Protein AF-A0A7R6P9S1-F1 (afdb_monomer_lite)

Secondary structure (DSSP, 8-state):
-------------HHHHHHHHHHHHHHHHHHHHHHHHHHHHHHHHHHSSTT----HHHHHHHHHHHHHHHHH-TTTHHHHHHHHHHHHHHHHTT-

pLDDT: mean 72.61, std 9.33, range [43.16, 83.69]

Sequence (95 aa):
MSRRCQRNEKPEGPLISFLMGQLAAALFAVPTAALLWFATNKQLALWGPGGAFIGATGFWLILACFAFVSLFIPRFFPSLLGKVWNGIIRIEQWF

Organism: NCBI:txid1278309

Foldseek 3Di:
DDDDPPDPPDCPDPVVVLVVLLVVLLVVQLVLLVVLLVLVQVCCCVPNDPPDHDPVVSSVVSSVVSSVCCVPPVPCSVVVSVVSVVVSVVVVVVD

Radius of gyration: 18.26 Å; chains: 1; bounding box: 38×24×66 Å

Structure (mmCIF, N/CA/C/O backbone):
data_AF-A0A7R6P9S1-F1
#
_entry.id   AF-A0A7R6P9S1-F1
#
loop_
_atom_site.group_PDB
_atom_site.id
_atom_site.type_symbol
_atom_site.label_atom_id
_atom_site.label_alt_id
_atom_site.label_comp_id
_atom_site.label_asym_id
_atom_site.label_entity_id
_atom_site.label_seq_id
_atom_site.pdbx_PDB_ins_code
_atom_site.Cartn_x
_atom_site.Cartn_y
_atom_site.Cartn_z
_atom_site.occupancy
_atom_site.B_iso_or_equiv
_atom_site.auth_seq_id
_atom_site.auth_comp_id
_atom_site.auth_asym_id
_atom_site.auth_atom_id
_atom_site.pdbx_PDB_model_num
ATOM 1 N N . MET A 1 1 ? -3.018 -3.820 43.192 1.00 43.16 1 MET A N 1
ATOM 2 C CA . MET A 1 1 ? -4.210 -3.003 42.866 1.00 43.16 1 MET A CA 1
ATOM 3 C C . MET A 1 1 ? -3.811 -2.009 41.771 1.00 43.16 1 MET A C 1
ATOM 5 O O . MET A 1 1 ? -3.249 -0.967 42.074 1.00 43.16 1 MET A O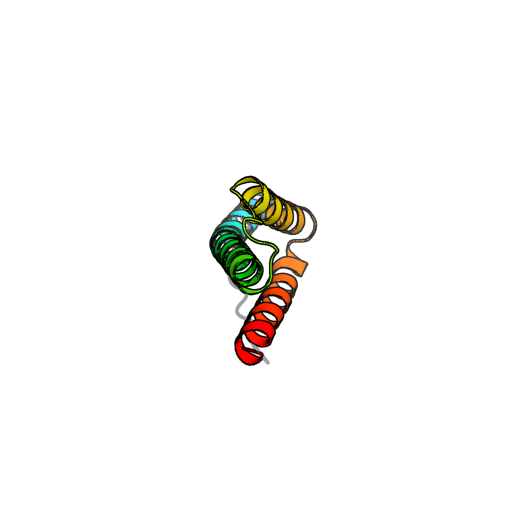 1
ATOM 9 N N . SER A 1 2 ? -3.940 -2.388 40.493 1.00 56.03 2 SER A N 1
ATOM 10 C CA . SER A 1 2 ? -3.456 -1.576 39.361 1.00 56.03 2 SER A CA 1
ATOM 11 C C . SER A 1 2 ? -4.522 -0.554 38.964 1.00 56.03 2 SER A C 1
ATOM 13 O O . SER A 1 2 ? -5.607 -0.934 38.518 1.00 56.03 2 SER A O 1
ATOM 15 N N . ARG A 1 3 ? -4.247 0.739 39.179 1.00 54.25 3 ARG A N 1
ATOM 16 C CA . ARG A 1 3 ? -5.124 1.833 38.746 1.00 54.25 3 ARG A CA 1
ATOM 17 C C . ARG A 1 3 ? -5.026 1.935 37.225 1.00 54.25 3 ARG A C 1
ATOM 19 O O . ARG A 1 3 ? -4.082 2.521 36.704 1.00 54.25 3 ARG A O 1
ATOM 26 N N . ARG A 1 4 ? -5.994 1.367 36.501 1.00 55.75 4 ARG A N 1
ATOM 27 C CA . ARG A 1 4 ? -6.203 1.738 35.098 1.00 55.75 4 ARG A CA 1
ATOM 28 C C . ARG A 1 4 ? -6.597 3.212 35.096 1.00 55.75 4 ARG A C 1
ATOM 30 O O . ARG A 1 4 ? -7.699 3.539 35.524 1.00 55.75 4 ARG A O 1
ATOM 37 N N . CYS A 1 5 ? -5.701 4.087 34.643 1.00 57.09 5 CYS A N 1
ATOM 38 C CA . CYS A 1 5 ? -6.081 5.414 34.176 1.00 57.09 5 CYS A CA 1
ATOM 39 C C . CYS A 1 5 ? -7.115 5.217 33.066 1.00 57.09 5 CYS A C 1
ATOM 41 O O . CYS A 1 5 ? -6.757 4.944 31.921 1.00 57.09 5 CYS A O 1
ATOM 43 N N . GLN A 1 6 ? -8.400 5.287 33.409 1.00 58.75 6 GLN A N 1
ATOM 44 C CA . GLN A 1 6 ? -9.437 5.470 32.411 1.00 58.75 6 GLN A CA 1
ATOM 45 C C . GLN A 1 6 ? -9.258 6.887 31.886 1.00 58.75 6 GLN A C 1
ATOM 47 O O . GLN A 1 6 ? -9.572 7.868 32.559 1.00 58.75 6 GLN A O 1
ATOM 52 N N . ARG A 1 7 ? -8.634 6.977 30.711 1.00 56.91 7 ARG A N 1
ATOM 53 C CA . ARG A 1 7 ? -8.581 8.198 29.921 1.00 56.91 7 ARG A CA 1
ATOM 54 C C . ARG A 1 7 ? -10.030 8.640 29.727 1.00 56.91 7 ARG A C 1
ATOM 56 O O . ARG A 1 7 ? -10.840 7.877 29.212 1.00 56.91 7 ARG A O 1
ATOM 63 N N . ASN A 1 8 ? -10.345 9.831 30.223 1.00 50.72 8 ASN A N 1
ATOM 64 C CA . ASN A 1 8 ? -11.631 10.488 30.045 1.00 50.72 8 ASN A CA 1
ATOM 65 C C . ASN A 1 8 ? -11.758 10.878 28.566 1.00 50.72 8 ASN A C 1
ATOM 67 O O . ASN A 1 8 ? -11.482 12.013 28.183 1.00 50.72 8 ASN A O 1
ATOM 71 N N . GLU A 1 9 ? -12.041 9.899 27.714 1.00 61.31 9 GLU A N 1
ATOM 72 C CA . GLU A 1 9 ? -12.366 10.142 26.319 1.00 61.31 9 GLU A CA 1
ATOM 73 C C . GLU A 1 9 ? -13.797 10.670 26.326 1.00 61.31 9 GLU A C 1
ATOM 75 O O . GLU A 1 9 ? -14.741 9.947 26.651 1.00 61.31 9 GLU A O 1
ATOM 80 N N . LYS A 1 10 ? -13.958 11.969 26.032 1.00 61.69 10 LYS A N 1
ATOM 81 C CA . LYS A 1 10 ? -15.263 12.490 25.617 1.00 61.69 10 LYS A CA 1
ATOM 82 C C . LYS A 1 10 ? -15.795 11.506 24.572 1.00 61.69 10 LYS A C 1
ATOM 84 O O . LYS A 1 10 ? -15.014 11.145 23.691 1.00 61.69 10 LYS A O 1
ATOM 89 N N . PRO A 1 11 ? -17.055 11.052 24.661 1.00 56.81 11 PRO A N 1
ATOM 90 C CA . PRO A 1 11 ? -17.625 10.186 23.646 1.00 56.81 11 PRO A CA 1
ATOM 91 C C . PRO A 1 11 ? -17.736 11.008 22.361 1.00 56.81 11 PRO A C 1
ATOM 93 O O . PRO A 1 11 ? -18.741 11.663 22.098 1.00 56.81 11 PRO A O 1
ATOM 96 N N . GLU A 1 12 ? -16.648 11.052 21.596 1.00 64.56 12 GLU A N 1
ATOM 97 C CA . GLU A 1 12 ? -16.654 11.538 20.232 1.00 64.56 12 GLU A CA 1
ATOM 98 C C . GLU A 1 12 ? -17.654 10.647 19.502 1.00 64.56 12 GLU A C 1
ATOM 100 O O . GLU A 1 12 ? -17.649 9.424 19.674 1.00 64.56 12 GLU A O 1
ATOM 105 N N . GLY A 1 13 ? -18.595 11.257 18.779 1.00 74.50 13 GLY A N 1
ATOM 106 C CA . GLY A 1 13 ? -19.657 10.496 18.135 1.00 74.50 13 GLY A CA 1
ATOM 107 C C . GLY A 1 13 ? -19.057 9.365 17.288 1.00 74.50 13 GLY A C 1
ATOM 108 O O . GLY A 1 13 ? -18.011 9.574 16.671 1.00 74.50 13 GLY A O 1
ATOM 109 N N . PRO A 1 14 ? -19.700 8.186 17.205 1.00 75.25 14 PRO A N 1
ATOM 110 C CA . PRO A 1 14 ? -19.148 7.020 16.505 1.00 75.25 14 PRO A CA 1
ATOM 111 C C . PRO A 1 14 ? -18.748 7.318 15.048 1.00 75.25 14 PRO A C 1
ATOM 113 O O . PRO A 1 14 ? -17.832 6.698 14.512 1.00 75.25 14 PRO A O 1
ATOM 116 N N . LEU A 1 15 ? -19.380 8.322 14.429 1.00 77.94 15 LEU A N 1
ATOM 117 C CA . LEU A 1 15 ? -19.017 8.844 13.113 1.00 77.94 15 LEU A CA 1
ATOM 118 C C . LEU A 1 15 ? -17.646 9.547 13.092 1.00 77.94 15 LEU A C 1
ATOM 120 O O . LEU A 1 15 ? -16.877 9.345 12.159 1.00 77.94 15 LEU A O 1
ATOM 124 N N . ILE A 1 16 ? -17.332 10.357 14.107 1.00 79.81 16 ILE A N 1
ATOM 125 C CA . ILE A 1 16 ? -16.076 11.117 14.210 1.00 79.81 16 ILE A CA 1
ATOM 126 C C . ILE A 1 16 ? -14.911 10.153 14.427 1.00 79.81 16 ILE A C 1
ATOM 128 O O . ILE A 1 16 ? -13.909 10.241 13.722 1.00 79.81 16 ILE A O 1
ATOM 132 N N . SER A 1 17 ? -15.071 9.174 15.322 1.00 78.00 17 SER A N 1
ATOM 133 C CA . SER A 1 17 ? -14.057 8.139 15.553 1.00 78.00 17 SER A CA 1
ATOM 134 C C . SER A 1 17 ? -13.783 7.314 14.290 1.00 78.00 17 SER A C 1
ATOM 136 O O . SER A 1 17 ? -12.629 7.006 13.990 1.00 78.00 17 SER A O 1
ATOM 138 N N . PHE A 1 18 ? -14.825 7.000 13.510 1.00 78.12 18 PHE A N 1
ATOM 139 C CA . PHE A 1 18 ? -14.679 6.328 12.217 1.00 78.12 18 PHE A CA 1
ATOM 140 C C . PHE A 1 18 ? -13.954 7.205 11.186 1.00 78.12 18 PHE A C 1
ATOM 142 O O . PHE A 1 18 ? -13.018 6.739 10.536 1.00 78.12 18 PHE A O 1
ATOM 149 N N . LEU A 1 19 ? -14.331 8.484 11.065 1.00 81.19 19 LEU A N 1
ATOM 150 C CA . LEU A 1 19 ? -13.698 9.424 10.135 1.00 81.19 19 LEU A CA 1
ATOM 151 C C . LEU A 1 19 ? -12.225 9.662 10.472 1.00 81.19 19 LEU A C 1
ATOM 153 O O . LEU A 1 19 ? -11.387 9.651 9.575 1.00 81.19 19 LEU A O 1
ATOM 157 N N . MET A 1 20 ? -11.899 9.835 11.753 1.00 81.62 20 MET A N 1
ATOM 158 C CA . MET A 1 20 ? -10.521 9.961 12.227 1.00 81.62 20 MET A CA 1
ATOM 159 C C . MET A 1 20 ? -9.704 8.706 11.914 1.00 81.62 20 MET A C 1
ATOM 161 O O . MET A 1 20 ? -8.573 8.818 11.441 1.00 81.62 20 MET A O 1
ATOM 165 N N . GLY A 1 21 ? -10.285 7.519 12.114 1.00 76.44 21 GLY A N 1
ATOM 166 C CA . GLY A 1 21 ? -9.661 6.249 11.742 1.00 76.44 21 GLY A CA 1
ATOM 167 C C . GLY A 1 21 ? -9.384 6.152 10.240 1.00 76.44 21 GLY A C 1
ATOM 168 O O . GLY A 1 21 ? -8.282 5.780 9.841 1.0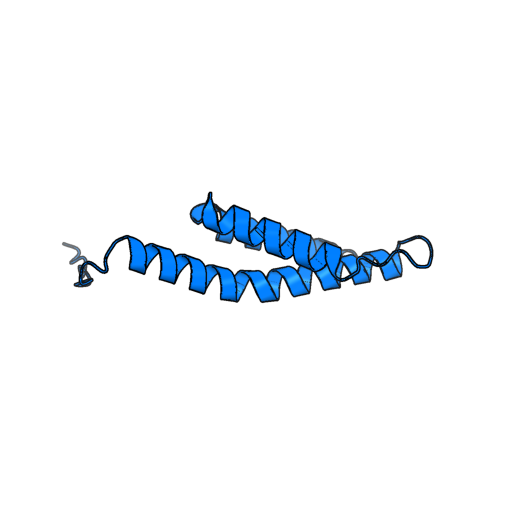0 76.44 21 GLY A O 1
ATOM 169 N N . GLN A 1 22 ? -10.342 6.565 9.408 1.00 78.81 22 GLN A N 1
ATOM 170 C CA . GLN A 1 22 ? -10.185 6.606 7.953 1.00 78.81 22 GLN A CA 1
ATOM 171 C C . GLN A 1 22 ? -9.131 7.622 7.501 1.00 78.81 22 GLN A C 1
ATOM 173 O O . GLN A 1 22 ? -8.346 7.322 6.605 1.00 78.81 22 GLN A O 1
ATOM 178 N N . LEU A 1 23 ? -9.071 8.802 8.125 1.00 82.06 23 LEU A N 1
ATOM 179 C CA . LEU A 1 23 ? -8.076 9.827 7.798 1.00 82.06 23 LEU A CA 1
ATOM 180 C C . LEU A 1 23 ? -6.662 9.366 8.163 1.00 82.06 23 LEU A C 1
ATOM 182 O O . LEU A 1 23 ? -5.733 9.504 7.368 1.00 82.06 23 LEU A O 1
ATOM 186 N N . ALA A 1 24 ? -6.512 8.764 9.345 1.00 80.25 24 ALA A N 1
ATOM 187 C CA . ALA A 1 24 ? -5.253 8.175 9.778 1.00 80.25 24 ALA A CA 1
ATOM 188 C C . ALA A 1 24 ? -4.819 7.043 8.835 1.00 80.25 24 ALA A C 1
ATOM 190 O O . ALA A 1 24 ? -3.661 6.995 8.422 1.00 80.25 24 ALA A O 1
ATOM 191 N N . ALA A 1 25 ? -5.748 6.172 8.433 1.00 77.31 25 ALA A N 1
ATOM 192 C CA . ALA A 1 25 ? -5.468 5.115 7.469 1.00 77.31 25 ALA A CA 1
ATOM 193 C C . ALA A 1 25 ? -5.075 5.677 6.096 1.00 77.31 25 ALA A C 1
ATOM 195 O O . ALA A 1 25 ? -4.119 5.187 5.502 1.00 77.31 25 ALA A O 1
ATOM 196 N N . ALA A 1 26 ? -5.733 6.735 5.613 1.00 78.81 26 ALA A N 1
ATOM 197 C CA . ALA A 1 26 ? -5.407 7.377 4.340 1.00 78.81 26 ALA A CA 1
ATOM 198 C C . ALA A 1 26 ? -3.979 7.947 4.322 1.00 78.81 26 ALA A C 1
ATOM 200 O O . ALA A 1 26 ? -3.251 7.736 3.351 1.00 78.81 26 ALA A O 1
ATOM 201 N N . LEU A 1 27 ? -3.543 8.591 5.413 1.00 81.88 27 LEU A N 1
ATOM 202 C CA . LEU A 1 27 ? -2.179 9.121 5.538 1.00 81.88 27 LEU A CA 1
ATOM 203 C C . LEU A 1 27 ? -1.102 8.034 5.441 1.00 81.88 27 LEU A C 1
ATOM 205 O O . LEU A 1 27 ? -0.012 8.309 4.949 1.00 81.88 27 LEU A O 1
ATOM 209 N N . PHE A 1 28 ? -1.404 6.801 5.854 1.00 78.38 28 PHE A N 1
ATOM 210 C CA . PHE A 1 28 ? -0.505 5.656 5.683 1.00 78.38 28 PHE A CA 1
ATOM 211 C C . PHE A 1 28 ? -0.724 4.907 4.359 1.00 78.38 28 PHE A C 1
ATOM 213 O O . PHE A 1 28 ? 0.232 4.379 3.788 1.00 78.38 28 PHE A O 1
ATOM 220 N N . ALA A 1 29 ? -1.951 4.876 3.834 1.00 78.75 29 ALA A N 1
ATOM 221 C CA . ALA A 1 29 ? -2.310 4.187 2.596 1.00 78.75 29 ALA A CA 1
ATOM 222 C C . ALA A 1 29 ? -1.616 4.803 1.382 1.00 78.75 29 ALA A C 1
ATOM 224 O O . ALA A 1 29 ? -1.053 4.076 0.571 1.00 78.75 29 ALA A O 1
ATOM 225 N N . VAL A 1 30 ? -1.645 6.133 1.265 1.00 80.19 30 VAL A N 1
ATOM 226 C CA . VAL A 1 30 ? -1.092 6.856 0.111 1.00 80.19 30 VAL A CA 1
ATOM 227 C C . VAL A 1 30 ? 0.412 6.603 -0.067 1.00 80.19 30 VAL A C 1
ATOM 229 O O . VAL A 1 30 ? 0.792 6.150 -1.150 1.00 80.19 30 VAL A O 1
ATOM 232 N N . PRO A 1 31 ? 1.287 6.820 0.942 1.00 81.38 31 PRO A N 1
ATOM 233 C CA . PRO A 1 31 ? 2.715 6.553 0.778 1.00 81.38 31 PRO A CA 1
ATOM 234 C C . PRO A 1 31 ? 2.994 5.064 0.553 1.00 81.38 31 PRO A C 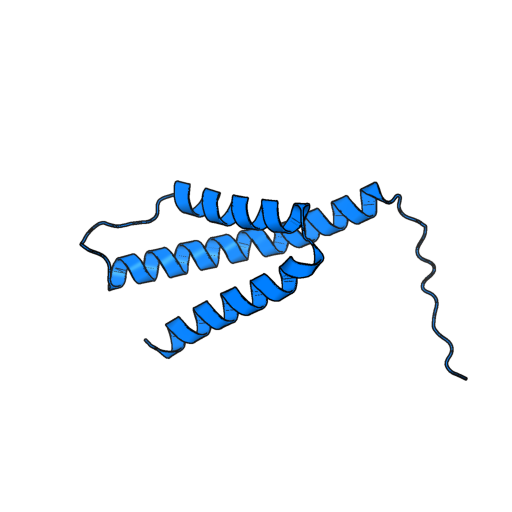1
ATOM 236 O O . PRO A 1 31 ? 3.846 4.722 -0.260 1.00 81.38 31 PRO A O 1
ATOM 239 N N . THR A 1 32 ? 2.236 4.168 1.190 1.00 80.19 32 THR A N 1
ATOM 240 C CA . THR A 1 32 ? 2.381 2.719 0.978 1.00 80.19 32 THR A CA 1
ATOM 241 C C . THR A 1 32 ? 2.018 2.320 -0.448 1.00 80.19 32 THR A C 1
ATOM 243 O O . THR A 1 32 ? 2.751 1.565 -1.079 1.00 80.19 32 THR A O 1
ATOM 246 N N . ALA A 1 33 ? 0.918 2.849 -0.985 1.00 83.19 33 ALA A N 1
ATOM 247 C CA . ALA A 1 33 ? 0.503 2.612 -2.360 1.00 83.19 33 ALA A CA 1
ATOM 248 C C . ALA A 1 33 ? 1.530 3.163 -3.356 1.00 83.19 33 ALA A C 1
ATOM 250 O O . ALA A 1 33 ? 1.848 2.487 -4.331 1.00 83.19 33 ALA A O 1
ATOM 251 N N . ALA A 1 34 ? 2.093 4.346 -3.086 1.00 81.38 34 ALA A N 1
ATOM 252 C CA . ALA A 1 34 ? 3.153 4.934 -3.901 1.00 81.38 34 ALA A CA 1
ATOM 253 C C . ALA A 1 34 ? 4.417 4.063 -3.906 1.00 81.38 34 ALA A C 1
ATOM 255 O O . ALA A 1 34 ? 4.957 3.779 -4.973 1.00 81.38 34 ALA A O 1
ATOM 256 N N . LEU A 1 35 ? 4.848 3.577 -2.739 1.00 82.69 35 LEU A N 1
ATOM 257 C CA . LEU A 1 35 ? 5.999 2.680 -2.610 1.00 82.69 35 LEU A CA 1
ATOM 258 C C . LEU A 1 35 ? 5.766 1.344 -3.317 1.00 82.69 35 LEU A C 1
ATOM 260 O O . LEU A 1 35 ? 6.649 0.863 -4.018 1.00 82.69 35 LEU A O 1
ATOM 264 N N . LEU A 1 36 ? 4.572 0.766 -3.186 1.00 81.62 36 LEU A N 1
ATOM 265 C CA . LEU A 1 36 ? 4.203 -0.496 -3.828 1.00 81.62 36 LEU A CA 1
ATOM 266 C C . LEU A 1 36 ? 4.133 -0.336 -5.350 1.00 81.62 36 LEU A C 1
ATOM 268 O O . LEU A 1 36 ? 4.669 -1.161 -6.085 1.00 81.62 36 LEU A O 1
ATOM 272 N N . TRP A 1 37 ? 3.545 0.760 -5.831 1.00 82.19 37 TRP A N 1
ATOM 273 C CA . TRP A 1 37 ? 3.533 1.110 -7.248 1.00 82.19 37 TRP A CA 1
ATOM 274 C C . TRP A 1 37 ? 4.950 1.320 -7.789 1.00 82.19 37 TRP A C 1
ATOM 276 O O . TRP A 1 37 ? 5.273 0.809 -8.862 1.00 82.19 37 TRP A O 1
ATOM 286 N N . PHE A 1 38 ? 5.812 2.005 -7.035 1.00 80.81 38 PHE A N 1
ATOM 287 C CA . PHE A 1 38 ? 7.202 2.237 -7.417 1.00 80.81 38 PHE A CA 1
ATOM 288 C C . PHE A 1 38 ? 8.008 0.936 -7.442 1.00 80.81 38 PHE A C 1
ATOM 290 O O . PHE A 1 38 ? 8.662 0.653 -8.439 1.00 80.81 38 PHE A O 1
ATOM 297 N N . ALA A 1 39 ? 7.912 0.104 -6.402 1.00 77.44 39 ALA A N 1
ATOM 298 C CA . ALA A 1 39 ? 8.571 -1.200 -6.330 1.00 77.44 39 ALA A CA 1
ATOM 299 C C . ALA A 1 39 ? 8.131 -2.117 -7.479 1.00 77.44 39 ALA A C 1
ATOM 301 O O . ALA A 1 39 ? 8.969 -2.725 -8.143 1.00 77.44 39 ALA A O 1
ATOM 302 N N . THR A 1 40 ? 6.827 -2.146 -7.768 1.00 75.50 40 THR A N 1
ATOM 303 C CA . THR A 1 40 ? 6.267 -2.945 -8.864 1.00 75.50 40 THR A CA 1
ATOM 304 C C . THR A 1 40 ? 6.762 -2.446 -10.221 1.00 75.50 40 THR A C 1
ATOM 306 O O . THR A 1 40 ? 7.203 -3.247 -11.041 1.00 75.50 40 THR A O 1
ATOM 309 N N . ASN A 1 41 ? 6.777 -1.127 -10.453 1.00 77.94 41 ASN A N 1
ATOM 310 C CA . ASN A 1 41 ? 7.358 -0.550 -11.669 1.00 77.94 41 ASN A CA 1
ATOM 311 C C . ASN A 1 41 ? 8.864 -0.819 -11.778 1.00 77.94 41 ASN A C 1
ATOM 313 O O . ASN A 1 41 ? 9.345 -1.099 -12.869 1.00 77.94 41 ASN A O 1
ATOM 317 N N . LYS A 1 42 ? 9.607 -0.793 -10.664 1.00 73.62 42 LYS A N 1
ATOM 318 C CA . LYS A 1 42 ? 11.041 -1.118 -10.635 1.00 73.62 42 LYS A CA 1
ATOM 319 C C . LYS A 1 42 ? 11.285 -2.576 -11.021 1.00 73.62 42 LYS A C 1
ATOM 321 O O . LYS A 1 42 ? 12.191 -2.861 -11.795 1.00 73.62 42 LYS A O 1
ATOM 326 N N . GLN A 1 43 ? 10.463 -3.493 -10.512 1.00 71.00 43 GLN A N 1
ATOM 327 C CA . GLN A 1 43 ? 10.554 -4.915 -10.830 1.00 71.00 43 GLN A CA 1
ATOM 328 C C . GLN A 1 43 ? 10.176 -5.193 -12.289 1.00 71.00 43 GLN A C 1
ATOM 330 O O . GLN A 1 43 ? 10.876 -5.945 -12.960 1.00 71.00 43 GLN A O 1
ATOM 335 N N . LEU A 1 44 ? 9.140 -4.533 -12.816 1.00 71.06 44 LEU A N 1
ATOM 336 C CA . LEU A 1 44 ? 8.797 -4.606 -14.237 1.00 71.06 44 LEU A CA 1
ATOM 337 C C . LEU A 1 44 ? 9.879 -3.991 -15.137 1.00 71.06 44 LEU A C 1
ATOM 339 O O . LEU A 1 44 ? 10.150 -4.531 -16.202 1.00 71.06 44 LEU A O 1
ATOM 343 N N . ALA A 1 45 ? 10.542 -2.917 -14.708 1.00 67.00 45 ALA A N 1
ATOM 344 C CA . ALA A 1 45 ? 11.661 -2.340 -15.451 1.00 67.00 45 ALA A CA 1
ATOM 345 C C . ALA A 1 45 ? 12.883 -3.276 -15.507 1.00 67.00 45 ALA A C 1
ATOM 347 O O . ALA A 1 45 ? 13.647 -3.221 -16.466 1.00 67.00 45 ALA A O 1
ATOM 348 N N . LEU A 1 46 ? 13.073 -4.126 -14.490 1.00 68.75 46 LEU A N 1
ATOM 349 C CA . LEU A 1 46 ? 14.204 -5.054 -14.393 1.00 68.75 46 LEU A CA 1
ATOM 350 C C . LEU A 1 46 ? 13.920 -6.430 -15.031 1.00 68.75 46 LEU A C 1
ATOM 352 O O . LEU A 1 46 ? 14.840 -7.046 -15.556 1.00 68.75 46 LEU A O 1
ATOM 356 N N . TRP A 1 47 ? 12.681 -6.932 -14.950 1.00 67.12 47 TRP A N 1
ATOM 357 C CA . TRP A 1 47 ? 12.309 -8.312 -15.327 1.00 67.12 47 TRP A CA 1
ATOM 358 C C . TRP A 1 47 ? 11.209 -8.388 -16.399 1.00 67.12 47 TRP A C 1
ATOM 360 O O . TRP A 1 47 ? 10.899 -9.472 -16.893 1.00 67.12 47 TRP A O 1
ATOM 370 N N . GLY A 1 48 ? 10.571 -7.268 -16.734 1.00 61.94 48 GLY A N 1
ATOM 371 C CA . GLY A 1 48 ? 9.467 -7.224 -17.686 1.00 61.94 48 GLY A CA 1
ATOM 372 C C . GLY A 1 48 ? 9.939 -7.228 -19.146 1.00 61.94 48 GLY A C 1
ATOM 373 O O . GLY A 1 48 ? 11.015 -6.711 -19.452 1.00 61.94 48 GLY A O 1
ATOM 374 N N . PRO A 1 49 ? 9.124 -7.753 -20.081 1.00 57.72 49 PRO A N 1
ATOM 375 C CA . PRO A 1 49 ? 9.338 -7.537 -21.509 1.00 57.72 49 PRO A CA 1
ATOM 376 C C . PRO A 1 49 ? 9.344 -6.027 -21.783 1.00 57.72 49 PRO A C 1
ATOM 378 O O . PRO A 1 49 ? 8.478 -5.311 -21.271 1.00 57.72 49 PRO A O 1
ATOM 381 N N . GLY A 1 50 ? 10.330 -5.539 -22.542 1.00 54.06 50 GLY A N 1
ATOM 382 C CA . GLY A 1 50 ? 10.610 -4.108 -22.708 1.00 54.06 50 GLY A CA 1
ATOM 383 C C . GLY A 1 50 ? 9.355 -3.254 -22.927 1.00 54.06 50 GLY A C 1
ATOM 384 O O . GLY A 1 50 ? 8.661 -3.410 -23.928 1.00 54.06 50 GLY A O 1
ATOM 385 N N . GLY A 1 51 ? 9.076 -2.350 -21.982 1.00 57.28 51 GLY A N 1
ATOM 386 C CA . GLY A 1 51 ? 7.965 -1.392 -22.056 1.00 57.28 51 GLY A CA 1
ATOM 387 C C . GLY A 1 51 ? 6.733 -1.719 -21.206 1.00 57.28 51 GLY A C 1
ATOM 388 O O . GLY A 1 51 ? 5.802 -0.915 -21.175 1.00 57.28 51 GLY A O 1
ATOM 389 N N . ALA A 1 52 ? 6.704 -2.843 -20.485 1.00 58.25 52 ALA A N 1
ATOM 390 C CA . ALA A 1 52 ? 5.634 -3.115 -19.529 1.00 58.25 52 ALA A CA 1
ATOM 391 C C . ALA A 1 52 ? 5.799 -2.212 -18.291 1.00 58.25 52 ALA A C 1
ATOM 393 O O . ALA A 1 52 ? 6.556 -2.529 -17.385 1.00 58.25 52 ALA A O 1
ATOM 394 N N . PHE A 1 53 ? 5.104 -1.076 -18.249 1.00 61.81 53 PHE A N 1
ATOM 395 C CA . PHE A 1 53 ? 5.023 -0.213 -17.067 1.00 61.81 53 PHE A CA 1
ATOM 396 C C . PHE A 1 53 ? 3.600 -0.210 -16.531 1.00 61.81 53 PHE A C 1
ATOM 398 O O . PHE A 1 53 ? 2.629 -0.106 -17.285 1.00 61.81 53 PHE A O 1
ATOM 405 N N . ILE A 1 54 ? 3.467 -0.281 -15.209 1.00 67.81 54 ILE A N 1
ATOM 406 C CA . ILE A 1 54 ? 2.176 -0.058 -14.576 1.00 67.81 54 ILE A CA 1
ATOM 407 C C . ILE A 1 54 ? 1.987 1.455 -14.501 1.00 67.81 54 ILE A C 1
ATOM 409 O O . ILE A 1 54 ? 2.522 2.115 -13.614 1.00 67.81 54 ILE A O 1
ATOM 413 N N . GLY A 1 55 ? 1.224 2.006 -15.446 1.00 70.69 55 GLY A N 1
ATOM 414 C CA . GLY A 1 55 ? 0.864 3.424 -15.464 1.00 70.69 55 GLY A CA 1
ATOM 415 C C . GLY A 1 55 ? 0.012 3.850 -14.259 1.00 70.69 55 GLY A C 1
ATOM 416 O O . GLY A 1 55 ? -0.217 3.087 -13.314 1.00 70.69 55 GLY A O 1
ATOM 417 N N . ALA A 1 56 ? -0.516 5.075 -14.306 1.00 75.12 56 ALA A N 1
ATOM 418 C CA . ALA A 1 56 ? -1.324 5.647 -13.224 1.00 75.12 56 ALA A CA 1
ATOM 419 C C . ALA A 1 56 ? -2.532 4.770 -12.833 1.00 75.12 56 ALA A C 1
ATOM 421 O O . ALA A 1 56 ? -2.918 4.737 -11.669 1.00 75.12 56 ALA A O 1
ATOM 422 N N . THR A 1 57 ? -3.090 3.995 -13.768 1.00 78.56 57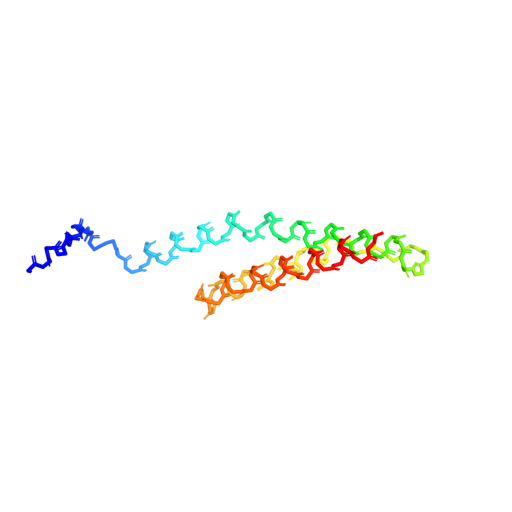 THR A N 1
ATOM 423 C CA . THR A 1 57 ? -4.204 3.067 -13.514 1.00 78.56 57 THR A CA 1
ATOM 424 C C . THR A 1 57 ? -3.891 2.052 -12.415 1.00 78.56 57 THR A C 1
ATOM 426 O O . THR A 1 57 ? -4.742 1.781 -11.573 1.00 78.56 57 THR A O 1
ATOM 429 N N . GLY A 1 58 ? -2.669 1.511 -12.372 1.00 76.56 58 GLY A N 1
ATOM 430 C CA . GLY A 1 58 ? -2.304 0.560 -11.322 1.00 76.56 58 GLY A CA 1
ATOM 431 C C . GLY A 1 58 ? -2.084 1.225 -9.970 1.00 76.56 58 GLY A C 1
ATOM 432 O O . GLY A 1 58 ? -2.427 0.637 -8.949 1.00 76.56 58 GLY A O 1
ATOM 433 N N . PHE A 1 59 ? -1.599 2.471 -9.952 1.00 77.81 59 PHE A N 1
ATOM 434 C CA . PHE A 1 59 ? -1.544 3.267 -8.724 1.00 77.81 59 PHE A CA 1
ATOM 435 C C . PHE A 1 59 ? -2.949 3.456 -8.142 1.00 77.81 59 PHE A C 1
ATOM 437 O O . PHE A 1 59 ? -3.171 3.163 -6.969 1.00 77.81 59 PHE A O 1
ATOM 444 N N . TRP A 1 60 ? -3.918 3.850 -8.975 1.00 78.38 60 TRP A N 1
ATOM 445 C CA . TRP A 1 60 ? -5.315 3.981 -8.559 1.00 78.38 60 TRP A CA 1
ATOM 446 C C . TRP A 1 60 ? -5.925 2.653 -8.105 1.00 78.38 60 TRP A C 1
ATOM 448 O O . TRP A 1 60 ? -6.674 2.648 -7.135 1.00 78.38 60 TRP A O 1
ATOM 458 N N . LEU A 1 61 ? -5.579 1.528 -8.737 1.00 83.25 61 LEU A N 1
ATOM 459 C CA . LEU A 1 61 ? -6.017 0.192 -8.312 1.00 83.25 61 LEU A CA 1
ATOM 460 C C . LEU A 1 61 ? -5.481 -0.182 -6.925 1.00 83.25 61 LEU A C 1
ATOM 462 O O . LEU A 1 61 ? -6.241 -0.654 -6.080 1.00 83.25 61 LEU A O 1
ATOM 466 N N . ILE A 1 62 ? -4.190 0.054 -6.672 1.00 81.50 62 ILE A N 1
ATOM 467 C CA . ILE A 1 62 ? -3.567 -0.200 -5.366 1.00 81.50 62 ILE A CA 1
ATOM 468 C C . ILE A 1 62 ? -4.205 0.707 -4.308 1.00 81.50 62 ILE A C 1
ATOM 470 O O . ILE A 1 62 ? -4.602 0.231 -3.244 1.00 81.50 62 ILE A O 1
ATOM 474 N N . LEU A 1 63 ? -4.370 1.995 -4.618 1.00 82.38 63 LEU A N 1
ATOM 475 C CA . LEU A 1 63 ? -5.013 2.967 -3.738 1.00 82.38 63 LEU A CA 1
ATOM 476 C C . LEU A 1 63 ? -6.466 2.575 -3.424 1.00 82.38 63 LEU A C 1
ATOM 478 O O . LEU A 1 63 ? -6.864 2.575 -2.261 1.00 82.38 63 LEU A O 1
ATOM 482 N N . ALA A 1 64 ? -7.242 2.192 -4.442 1.00 83.50 64 ALA A N 1
ATOM 483 C CA . ALA A 1 64 ? -8.623 1.745 -4.296 1.00 83.50 64 ALA A CA 1
ATOM 484 C C . ALA A 1 64 ? -8.715 0.465 -3.458 1.00 83.50 64 ALA A C 1
ATOM 486 O O . ALA A 1 64 ? -9.592 0.360 -2.605 1.00 83.50 64 ALA A O 1
ATOM 487 N N . CYS A 1 65 ? -7.784 -0.475 -3.636 1.00 82.19 65 CYS A N 1
ATOM 488 C CA . CYS A 1 65 ? -7.707 -1.688 -2.827 1.00 82.19 65 CYS A CA 1
ATOM 489 C C . CYS A 1 65 ? -7.464 -1.354 -1.345 1.00 82.19 65 CYS A C 1
ATOM 491 O O . CYS A 1 65 ? -8.201 -1.823 -0.479 1.00 82.19 65 CYS A O 1
ATOM 493 N N . PHE A 1 66 ? -6.506 -0.471 -1.042 1.00 78.56 66 PHE A N 1
ATOM 494 C CA . PHE A 1 66 ? -6.269 -0.012 0.332 1.00 78.56 66 PHE A CA 1
ATOM 495 C C . PHE A 1 66 ? -7.460 0.754 0.916 1.00 78.56 66 PHE A C 1
ATOM 497 O O . PHE A 1 66 ? -7.815 0.526 2.072 1.00 78.56 66 PHE A O 1
ATOM 504 N N . ALA A 1 67 ? -8.106 1.620 0.133 1.00 81.50 67 ALA A N 1
ATOM 505 C CA . ALA A 1 67 ? -9.304 2.338 0.559 1.00 81.50 67 ALA A CA 1
ATOM 506 C C . ALA A 1 67 ? -10.462 1.376 0.873 1.00 81.50 67 ALA A C 1
ATOM 508 O O . ALA A 1 67 ? -11.131 1.524 1.896 1.00 81.50 67 ALA A O 1
ATOM 509 N N . PHE A 1 68 ? -10.657 0.350 0.040 1.00 83.69 68 PHE A N 1
ATOM 510 C CA . PHE A 1 68 ? -11.674 -0.680 0.240 1.00 83.69 68 PHE A CA 1
ATOM 511 C C . PHE A 1 68 ? -11.399 -1.506 1.501 1.00 83.69 68 PHE A C 1
ATOM 513 O O . PHE A 1 68 ? -12.288 -1.691 2.331 1.00 83.69 68 PHE A O 1
ATOM 520 N N . VAL A 1 69 ? -10.150 -1.939 1.701 1.00 77.81 69 VAL A N 1
ATOM 521 C CA . VAL A 1 69 ? -9.733 -2.644 2.923 1.00 77.81 69 VAL A CA 1
ATOM 522 C C . VAL A 1 69 ? -9.940 -1.770 4.157 1.00 77.81 69 VAL A C 1
ATOM 524 O O . VAL A 1 69 ? -10.425 -2.265 5.170 1.00 77.81 69 VAL A O 1
ATOM 527 N N . SER A 1 70 ? -9.611 -0.480 4.079 1.00 73.75 70 SER A N 1
ATOM 528 C CA . SER A 1 70 ? -9.793 0.457 5.189 1.00 73.75 70 SER A CA 1
ATOM 529 C C . SER A 1 70 ? -11.268 0.594 5.582 1.00 73.75 70 SER A C 1
ATOM 531 O O . SER A 1 70 ? -11.591 0.550 6.765 1.00 73.75 70 SER A O 1
ATOM 533 N N . LEU A 1 71 ? -12.168 0.686 4.594 1.00 75.25 71 LEU A N 1
ATOM 534 C CA . LEU A 1 71 ? -13.609 0.826 4.820 1.00 75.25 71 LEU A CA 1
ATOM 535 C C . LEU A 1 71 ? -14.256 -0.441 5.391 1.00 75.25 71 LEU A C 1
ATOM 537 O O . LEU A 1 71 ? -15.034 -0.356 6.338 1.00 75.25 71 LEU A O 1
ATOM 541 N N . PHE A 1 72 ? -13.957 -1.607 4.816 1.00 76.81 72 PHE A N 1
ATOM 542 C CA . PHE A 1 72 ? -14.618 -2.856 5.203 1.00 76.81 72 PHE A CA 1
ATOM 543 C C . PHE A 1 72 ? -13.949 -3.538 6.395 1.00 76.81 72 PHE A C 1
ATOM 545 O O . PHE A 1 72 ? -14.616 -4.218 7.174 1.00 76.81 72 PHE A O 1
ATOM 552 N N . ILE A 1 73 ? -12.628 -3.401 6.532 1.00 73.38 73 ILE A N 1
ATOM 553 C CA . ILE A 1 73 ? -11.842 -4.164 7.501 1.00 73.38 73 ILE A CA 1
ATOM 554 C C . ILE A 1 73 ? -10.691 -3.311 8.078 1.00 73.38 73 ILE A C 1
ATOM 556 O O . ILE A 1 73 ? -9.510 -3.648 7.919 1.00 73.38 73 ILE A O 1
ATOM 560 N N . PRO A 1 74 ? -11.000 -2.242 8.840 1.00 65.75 74 PRO A N 1
ATOM 561 C CA . PRO A 1 74 ? -9.990 -1.326 9.383 1.00 65.75 74 PRO A CA 1
ATOM 562 C C . PRO A 1 74 ? -8.962 -2.033 10.284 1.00 65.75 74 PRO A C 1
ATOM 564 O O . PRO A 1 74 ? -7.802 -1.635 10.361 1.00 65.75 74 PRO A O 1
ATOM 567 N N . ARG A 1 75 ? -9.345 -3.148 10.921 1.00 66.69 75 ARG A N 1
ATOM 568 C CA . ARG A 1 75 ? -8.458 -3.949 11.782 1.00 66.69 75 ARG A CA 1
ATOM 569 C C . ARG A 1 75 ? -7.411 -4.765 11.012 1.00 66.69 75 ARG A C 1
ATOM 571 O O . ARG A 1 75 ? -6.397 -5.138 11.597 1.00 66.69 75 ARG A O 1
ATOM 578 N N . PHE A 1 76 ? -7.629 -5.049 9.728 1.00 66.25 76 PHE A N 1
ATOM 579 C CA . PHE A 1 76 ? -6.663 -5.781 8.899 1.00 66.25 76 PHE A CA 1
ATOM 580 C C . PHE A 1 76 ? -5.617 -4.869 8.265 1.00 66.25 76 PHE A C 1
ATOM 582 O O . PHE A 1 76 ? -4.546 -5.353 7.901 1.00 66.25 76 PHE A O 1
ATOM 589 N N . PHE A 1 77 ? -5.886 -3.565 8.195 1.00 68.50 77 PHE A N 1
ATOM 590 C CA . PHE A 1 77 ? -4.995 -2.572 7.604 1.00 68.50 77 PHE A CA 1
ATOM 591 C C . PHE A 1 77 ? -3.544 -2.640 8.139 1.00 68.50 77 PHE A C 1
ATOM 593 O O . PHE A 1 77 ? -2.624 -2.738 7.323 1.00 68.50 77 PHE A O 1
ATOM 600 N N . PRO A 1 78 ? -3.292 -2.737 9.466 1.00 67.25 78 PRO A N 1
ATOM 601 C CA . 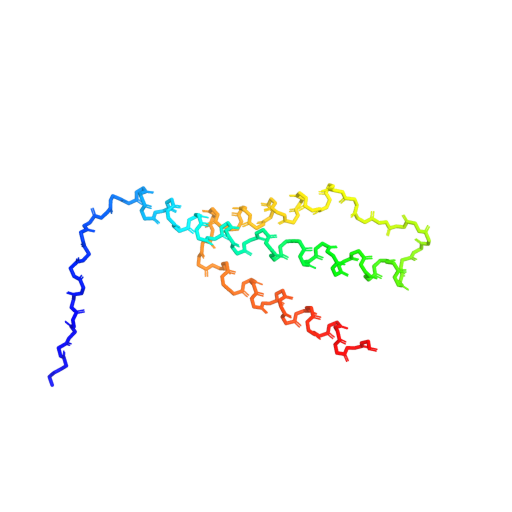PRO A 1 78 ? -1.928 -2.844 9.999 1.00 67.25 78 PRO A CA 1
ATOM 602 C C . PRO A 1 78 ? -1.239 -4.168 9.630 1.00 67.25 78 PRO A C 1
ATOM 604 O O . PRO A 1 78 ? -0.039 -4.203 9.370 1.00 67.25 78 PRO A O 1
ATOM 607 N N . SER A 1 79 ? -1.996 -5.272 9.583 1.00 73.00 79 SER A N 1
ATOM 608 C CA . SER A 1 79 ? -1.465 -6.592 9.212 1.00 73.00 79 SER A CA 1
ATOM 609 C C . SER A 1 79 ? -1.115 -6.666 7.724 1.00 73.00 79 SER A C 1
ATOM 611 O O . SER A 1 79 ? -0.107 -7.269 7.352 1.00 73.00 79 SER A O 1
ATOM 613 N N . LEU A 1 80 ? -1.929 -6.034 6.875 1.00 72.38 80 LEU A N 1
ATOM 614 C CA . LEU A 1 80 ? -1.708 -5.949 5.433 1.00 72.38 80 LEU A CA 1
ATOM 615 C C . LEU A 1 80 ? -0.457 -5.131 5.114 1.00 72.38 80 LEU A C 1
ATOM 617 O O . LEU A 1 80 ? 0.385 -5.601 4.353 1.00 72.38 80 LEU A O 1
ATOM 621 N N . LEU A 1 81 ? -0.290 -3.979 5.769 1.00 73.25 81 LEU A N 1
ATOM 622 C CA . LEU A 1 81 ? 0.931 -3.171 5.711 1.00 73.25 81 LEU A CA 1
ATOM 623 C C . LEU A 1 81 ? 2.175 -3.993 6.046 1.00 73.25 81 LEU A C 1
ATOM 625 O O . LEU A 1 81 ? 3.121 -4.013 5.266 1.00 73.25 81 LEU A O 1
ATOM 629 N N . GLY A 1 82 ? 2.151 -4.733 7.158 1.00 77.19 82 GLY A N 1
ATOM 630 C CA . GLY A 1 82 ? 3.275 -5.581 7.558 1.00 77.19 82 GLY A CA 1
ATOM 631 C C . GLY A 1 82 ? 3.619 -6.657 6.523 1.00 77.19 82 GLY A C 1
ATOM 632 O O . GLY A 1 82 ? 4.793 -6.895 6.251 1.00 77.19 82 GLY A O 1
ATOM 633 N N . LYS A 1 83 ? 2.613 -7.284 5.898 1.00 79.88 83 LYS A N 1
ATOM 634 C CA . LYS A 1 83 ? 2.826 -8.281 4.832 1.00 79.88 83 LYS A CA 1
ATOM 635 C C . LYS A 1 83 ? 3.402 -7.662 3.564 1.00 79.88 83 LYS A C 1
ATOM 637 O O . LYS A 1 83 ? 4.329 -8.228 2.994 1.00 79.88 83 LYS A O 1
ATOM 642 N N . VAL A 1 84 ? 2.869 -6.515 3.145 1.00 77.50 84 VAL A N 1
ATOM 643 C CA . VAL A 1 84 ? 3.384 -5.750 2.002 1.00 77.50 84 VAL A CA 1
ATOM 644 C C . VAL A 1 84 ? 4.841 -5.371 2.243 1.00 77.50 84 VAL A C 1
ATOM 646 O O . VAL A 1 84 ? 5.679 -5.599 1.378 1.00 77.50 84 VAL A O 1
ATOM 649 N N . TRP A 1 85 ? 5.159 -4.871 3.437 1.00 78.56 85 TRP A N 1
ATOM 650 C CA . TRP A 1 85 ? 6.513 -4.461 3.797 1.00 78.56 85 TRP A CA 1
ATOM 651 C C . TRP A 1 85 ? 7.486 -5.635 3.840 1.00 78.56 85 TRP A C 1
ATOM 653 O O . TRP A 1 85 ? 8.576 -5.557 3.285 1.00 78.56 85 TRP A O 1
ATOM 663 N N . ASN A 1 86 ? 7.064 -6.763 4.413 1.00 81.50 86 ASN A N 1
ATOM 664 C CA . ASN A 1 86 ? 7.855 -7.990 4.400 1.00 81.50 86 ASN A CA 1
ATOM 665 C C . ASN A 1 86 ? 8.082 -8.497 2.963 1.00 81.50 86 ASN A C 1
ATOM 667 O O . ASN A 1 86 ? 9.170 -8.949 2.633 1.00 81.50 86 ASN A O 1
ATOM 671 N N . GLY A 1 87 ? 7.086 -8.364 2.080 1.00 78.69 87 GLY A N 1
ATOM 672 C CA . GLY A 1 87 ? 7.232 -8.660 0.654 1.00 78.69 87 GLY A CA 1
ATOM 673 C C . GLY A 1 87 ? 8.260 -7.762 -0.037 1.00 78.69 87 GLY A C 1
ATOM 674 O O . GLY A 1 87 ? 9.136 -8.273 -0.727 1.00 78.69 87 GLY A O 1
ATOM 675 N N . ILE A 1 88 ? 8.191 -6.447 0.192 1.00 74.81 88 ILE A N 1
ATOM 676 C CA . ILE A 1 88 ? 9.139 -5.470 -0.367 1.00 74.81 88 ILE A CA 1
ATOM 677 C C . ILE A 1 88 ? 10.562 -5.757 0.119 1.00 74.81 88 ILE A C 1
ATOM 679 O O . ILE A 1 88 ? 11.455 -5.899 -0.709 1.00 74.81 88 ILE A O 1
ATOM 683 N N . ILE A 1 89 ? 10.763 -5.929 1.430 1.00 79.31 89 ILE A N 1
ATOM 684 C CA . ILE A 1 89 ? 12.079 -6.243 2.009 1.00 79.31 89 ILE A CA 1
ATOM 685 C C . ILE A 1 89 ? 12.611 -7.559 1.447 1.00 79.31 89 ILE A C 1
ATOM 687 O O . ILE A 1 89 ? 13.787 -7.661 1.124 1.00 79.31 89 ILE A O 1
ATOM 691 N N . ARG A 1 90 ? 11.759 -8.575 1.298 1.00 78.62 90 ARG A N 1
ATOM 692 C CA . ARG A 1 90 ? 12.174 -9.874 0.764 1.00 78.62 90 ARG A CA 1
ATOM 693 C C . ARG A 1 90 ? 12.579 -9.795 -0.706 1.00 78.62 90 ARG A C 1
ATOM 695 O O . ARG A 1 90 ? 13.470 -10.531 -1.103 1.00 78.62 90 ARG A O 1
ATOM 702 N N . ILE A 1 91 ? 11.948 -8.923 -1.493 1.00 70.94 91 ILE A N 1
ATOM 703 C CA . ILE A 1 91 ? 12.348 -8.639 -2.879 1.00 70.94 91 ILE A CA 1
ATOM 704 C C . ILE A 1 91 ? 13.663 -7.851 -2.905 1.00 70.94 91 ILE A C 1
ATOM 706 O O . ILE A 1 91 ? 14.535 -8.170 -3.704 1.00 70.94 91 ILE A O 1
ATOM 710 N N . GLU A 1 92 ? 13.823 -6.859 -2.027 1.00 71.69 92 GLU A N 1
ATOM 711 C CA . GLU A 1 92 ? 15.046 -6.055 -1.915 1.00 71.69 92 GLU A CA 1
ATOM 712 C C . GLU A 1 92 ? 16.249 -6.883 -1.446 1.00 71.69 92 GLU A C 1
ATOM 714 O O . GLU A 1 92 ? 17.332 -6.716 -1.978 1.00 71.69 92 GLU A O 1
ATOM 719 N N . GLN A 1 93 ? 16.058 -7.819 -0.514 1.00 73.62 93 GLN A N 1
ATOM 720 C CA . GLN A 1 93 ? 17.100 -8.743 -0.048 1.00 73.62 93 GLN A CA 1
ATOM 721 C C . GLN A 1 93 ? 17.488 -9.813 -1.075 1.00 73.62 93 GLN A C 1
ATOM 723 O O . GLN A 1 93 ? 18.515 -10.468 -0.910 1.00 73.62 93 GLN A O 1
ATOM 728 N N . TRP A 1 94 ? 16.635 -10.067 -2.068 1.00 61.41 94 TRP A N 1
ATOM 729 C CA . TRP A 1 94 ? 16.894 -11.059 -3.112 1.00 61.41 94 TRP A CA 1
ATOM 730 C C . TRP A 1 94 ? 17.624 -10.460 -4.323 1.00 61.41 94 TRP A C 1
ATOM 732 O O . TRP A 1 94 ? 18.084 -11.212 -5.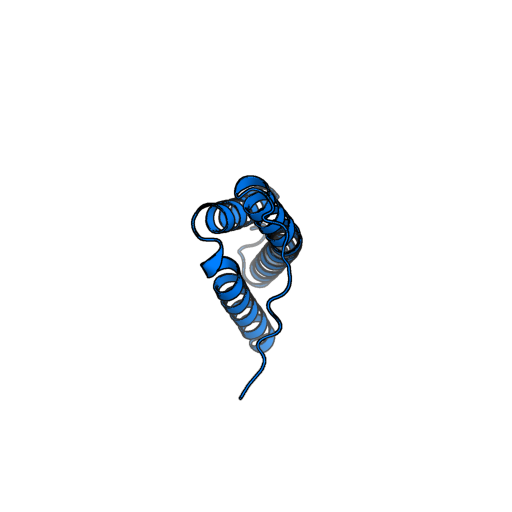181 1.00 61.41 94 TRP A O 1
ATOM 742 N N . PHE A 1 95 ? 17.713 -9.129 -4.387 1.00 52.81 95 PHE A N 1
ATOM 743 C CA . PHE A 1 95 ? 18.479 -8.367 -5.373 1.00 52.81 95 PHE A CA 1
ATOM 744 C C . PHE A 1 95 ? 19.858 -7.994 -4.823 1.00 52.81 95 PHE A C 1
ATOM 746 O O . PHE A 1 95 ? 20.799 -7.939 -5.644 1.00 52.81 95 PHE A O 1
#